Protein 3QOO (pdb70)

Structure (mmCIF, N/CA/C/O backbone):
data_3QOO
#
_entry.id   3QOO
#
_cell.length_a   38.078
_cell.length_b   38.078
_cell.length_c   142.148
_cell.angle_alpha   90.00
_cell.angle_beta   90.00
_cell.angle_gamma   120.00
#
_symmetry.space_group_name_H-M   'P 32 2 1'
#
loop_
_entity.id
_entity.type
_entity.pdbx_description
1 polymer 'Uncharacterized protein'
2 non-polymer 'SODIUM ION'
3 non-polymer 'CHLORIDE ION'
4 water water
#
loop_
_atom_site.group_PDB
_atom_site.id
_atom_site.type_symbol
_atom_site.label_atom_id
_atom_site.label_alt_id
_atom_site.label_comp_id
_atom_site.label_asym_id
_atom_site.label_entity_id
_atom_site.label_seq_id
_atom_site.pdbx_PDB_ins_code
_atom_site.Cartn_x
_atom_site.Cartn_y
_atom_site.Cartn_z
_atom_site.occupancy
_atom_site.B_iso_or_equiv
_atom_site.auth_seq_id
_atom_site.auth_comp_id
_atom_site.auth_asym_id
_atom_site.auth_atom_id
_atom_site.pdbx_PDB_model_num
ATOM 9 N N . ASP A 1 5 ? 12.395 12.606 -0.779 1.00 33.91 2 ASP A N 1
ATOM 10 C CA . ASP A 1 5 ? 11.223 11.752 -0.604 1.00 33.79 2 ASP A CA 1
ATOM 11 C C . ASP A 1 5 ? 11.694 10.476 0.065 1.00 32.53 2 ASP A C 1
ATOM 12 O O . ASP A 1 5 ? 12.171 9.542 -0.600 1.00 30.19 2 ASP A O 1
ATOM 17 N N . PHE A 1 6 ? 11.560 10.435 1.394 1.00 31.49 3 PHE A N 1
ATOM 18 C CA . PHE A 1 6 ? 12.126 9.320 2.164 1.00 30.73 3 PHE A CA 1
ATOM 19 C C . PHE A 1 6 ? 11.391 8.020 1.860 1.00 30.15 3 PHE A C 1
ATOM 20 O O . PHE A 1 6 ? 11.971 6.967 1.972 1.00 29.42 3 PHE A O 1
ATOM 28 N N . ASN A 1 7 ? 10.133 8.096 1.408 1.00 30.66 4 ASN A N 1
ATOM 29 C CA . ASN A 1 7 ? 9.414 6.884 1.009 1.00 30.98 4 ASN A CA 1
ATOM 30 C C . ASN A 1 7 ? 10.109 6.258 -0.201 1.00 29.87 4 ASN A C 1
ATOM 31 O O . ASN A 1 7 ? 10.161 5.045 -0.318 1.00 30.12 4 ASN A O 1
ATOM 36 N N . GLU A 1 8 ? 10.621 7.107 -1.107 1.00 29.92 5 GLU A N 1
ATOM 37 C CA . GLU A 1 8 ? 11.425 6.674 -2.278 1.00 29.20 5 GLU A CA 1
ATOM 38 C C . GLU A 1 8 ? 12.843 6.192 -1.958 1.00 28.03 5 GLU A C 1
ATOM 39 O O . GLU A 1 8 ? 13.304 5.188 -2.494 1.00 28.60 5 GLU A O 1
ATOM 45 N N . LEU A 1 9 ? 13.572 6.946 -1.136 1.00 26.36 6 LEU A N 1
ATOM 46 C CA . LEU A 1 9 ? 14.951 6.584 -0.808 1.00 25.33 6 LEU A CA 1
ATOM 47 C C . LEU A 1 9 ? 15.010 5.306 0.029 1.00 24.05 6 LEU A C 1
ATOM 48 O O . LEU A 1 9 ? 15.986 4.578 -0.107 1.00 26.26 6 LEU A O 1
ATOM 53 N N . PHE A 1 10 ? 13.957 5.018 0.819 1.00 22.66 7 PHE A N 1
ATOM 54 C CA . PHE A 1 10 ? 13.968 3.931 1.809 1.00 21.86 7 PHE A CA 1
ATOM 55 C C . PHE A 1 10 ? 12.750 3.078 1.688 1.00 20.71 7 PHE A C 1
ATOM 56 O O . PHE A 1 10 ? 11.898 3.108 2.595 1.00 21.68 7 PHE A O 1
ATOM 64 N N . PRO A 1 11 ? 12.675 2.257 0.637 1.00 18.45 8 PRO A N 1
ATOM 65 C CA . PRO A 1 11 ? 11.505 1.446 0.558 1.00 17.94 8 PRO A CA 1
ATOM 66 C C . PRO A 1 11 ? 11.386 0.507 1.746 1.00 15.71 8 PRO A C 1
ATOM 67 O O . PRO A 1 11 ? 12.375 -0.056 2.197 1.00 14.36 8 PRO A O 1
ATOM 71 N N . VAL A 1 12 ? 10.173 0.324 2.238 1.00 16.69 9 VAL A N 1
ATOM 72 C CA . VAL A 1 12 ? 9.912 -0.661 3.258 1.00 16.43 9 VAL A CA 1
ATOM 73 C C . VAL A 1 12 ? 10.436 -2.020 2.794 1.00 14.52 9 VAL A C 1
ATOM 74 O O . VAL A 1 12 ? 10.241 -2.399 1.637 1.00 16.25 9 VAL A O 1
ATOM 78 N N . GLY A 1 13 ? 11.154 -2.709 3.674 1.00 14.16 10 GLY A N 1
ATOM 79 C CA . GLY A 1 13 ? 11.735 -4.014 3.397 1.00 13.57 10 GLY A CA 1
ATOM 80 C C . GLY A 1 13 ? 13.190 -3.979 2.988 1.00 12.75 10 GLY A C 1
ATOM 81 O O . GLY A 1 13 ? 13.843 -5.010 2.962 1.00 14.79 10 GLY A O 1
ATOM 82 N N . THR A 1 14 ? 13.709 -2.805 2.669 1.00 12.13 11 THR A N 1
ATOM 83 C CA . THR A 1 14 ? 15.127 -2.635 2.367 1.00 11.23 11 THR A CA 1
ATOM 84 C C . THR A 1 14 ? 15.954 -3.114 3.553 1.00 10.97 11 THR A C 1
ATOM 85 O O . THR A 1 14 ? 15.677 -2.709 4.685 1.00 11.28 11 THR A O 1
ATOM 89 N N . TYR A 1 15 ? 16.951 -3.953 3.324 1.00 10.15 12 TYR A N 1
ATOM 90 C CA . TYR A 1 15 ? 17.743 -4.492 4.423 1.00 9.47 12 TYR A CA 1
ATOM 91 C C . TYR A 1 15 ? 19.195 -4.655 4.119 1.00 9.88 12 TYR A C 1
ATOM 92 O O . TYR A 1 15 ? 19.603 -4.708 2.956 1.00 10.70 12 TYR A O 1
ATOM 101 N N A ARG A 1 16 ? 19.996 -4.717 5.166 0.59 10.22 13 ARG A N 1
ATOM 102 N N B ARG A 1 16 ? 20.000 -4.711 5.167 0.41 10.15 13 ARG A N 1
ATOM 103 C CA A ARG A 1 16 ? 21.392 -5.100 5.104 0.59 11.35 13 ARG A CA 1
ATOM 104 C CA B ARG A 1 16 ? 21.391 -5.117 5.089 0.41 10.94 13 ARG A CA 1
ATOM 105 C C A ARG A 1 16 ? 21.683 -6.085 6.227 0.59 11.31 13 ARG A C 1
ATOM 106 C C B ARG A 1 16 ? 21.678 -6.091 6.219 0.41 11.24 13 ARG A C 1
ATOM 107 O O A ARG A 1 16 ? 20.975 -6.144 7.254 0.59 10.80 13 ARG A O 1
ATOM 108 O O B ARG A 1 16 ? 20.960 -6.150 7.235 0.41 11.10 13 ARG A O 1
ATOM 123 N N . ARG A 1 17 ? 22.751 -6.848 6.030 1.00 11.73 14 ARG A N 1
ATOM 124 C CA . ARG A 1 17 ? 23.200 -7.832 6.986 1.00 12.65 14 ARG A CA 1
ATOM 125 C C . ARG A 1 17 ? 24.645 -7.671 7.256 1.00 13.77 14 ARG A C 1
ATOM 126 O O . ARG A 1 17 ? 25.403 -7.265 6.374 1.00 15.76 14 ARG A O 1
ATOM 142 N N . VAL A 1 19 ? 27.796 -10.003 9.788 1.00 15.73 16 VAL A N 1
ATOM 143 C CA . VAL A 1 19 ? 28.162 -11.023 10.743 1.00 17.02 16 VAL A CA 1
ATOM 144 C C . VAL A 1 19 ? 29.173 -10.437 11.707 1.00 17.93 16 VAL A C 1
ATOM 145 O O . VAL A 1 19 ? 30.159 -9.814 11.313 1.00 21.01 16 VAL A O 1
ATOM 149 N N . LYS A 1 20 ? 28.876 -10.602 12.989 1.00 16.92 17 LYS A N 1
ATOM 150 C CA . LYS A 1 20 ? 29.661 -10.033 14.046 1.00 17.62 17 LYS A CA 1
ATOM 151 C C . LYS A 1 20 ? 30.165 -11.174 14.917 1.00 15.03 17 LYS A C 1
ATOM 152 O O . LYS A 1 20 ? 29.340 -11.922 15.443 1.00 14.84 17 LYS A O 1
ATOM 158 N N . LYS A 1 21 ? 31.479 -11.279 15.118 1.00 13.93 18 LYS A N 1
ATOM 159 C CA . LYS A 1 21 ? 32.041 -12.265 16.041 1.00 14.94 18 LYS A CA 1
ATOM 160 C C . LYS A 1 21 ? 32.023 -11.692 17.462 1.00 13.34 18 LYS A C 1
ATOM 161 O O . LYS A 1 21 ? 32.433 -10.548 17.707 1.00 16.45 18 LYS A O 1
ATOM 167 N N . VA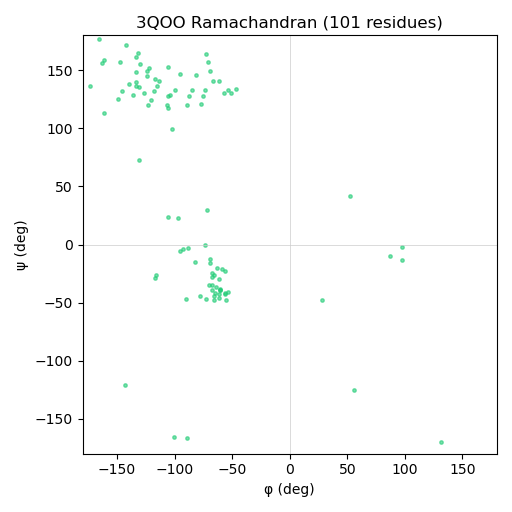L A 1 22 ? 31.556 -12.477 18.410 1.00 11.67 19 VAL A N 1
ATOM 168 C CA . VAL A 1 22 ? 31.477 -11.988 19.792 1.00 10.63 19 VAL A CA 1
ATOM 169 C C . VAL A 1 22 ? 32.870 -12.019 20.399 1.00 10.43 19 VAL A C 1
ATOM 170 O O . VAL A 1 22 ? 33.482 -13.082 20.545 1.00 11.41 19 VAL A O 1
ATOM 174 N N . SER A 1 23 ? 33.341 -10.853 20.834 1.00 10.47 20 SER A N 1
ATOM 175 C CA . SER A 1 23 ? 34.657 -10.683 21.424 1.00 10.62 20 SER A CA 1
ATOM 176 C C . SER A 1 23 ? 34.546 -10.048 22.812 1.00 10.25 20 SER A C 1
ATOM 177 O O . SER A 1 23 ? 33.479 -9.607 23.216 1.00 10.97 20 SER A O 1
ATOM 180 N N A VAL A 1 24 ? 35.666 -9.972 23.512 0.58 10.88 21 VAL A N 1
ATOM 181 N N B VAL A 1 24 ? 35.655 -9.965 23.539 0.42 10.97 21 VAL A N 1
ATOM 182 C CA A VAL A 1 24 ? 35.648 -9.461 24.882 0.58 11.36 21 VAL A CA 1
ATOM 183 C CA B VAL A 1 24 ? 35.583 -9.421 24.904 0.42 11.42 21 VAL A CA 1
ATOM 184 C C A VAL A 1 24 ? 35.090 -8.017 24.936 0.58 11.26 21 VAL A C 1
ATOM 185 C C B VAL A 1 24 ? 35.048 -7.996 24.932 0.42 11.42 21 VAL A C 1
ATOM 186 O O A VAL A 1 24 ? 34.368 -7.659 25.864 0.58 13.01 21 VAL A O 1
ATOM 187 O O B VAL A 1 24 ? 34.338 -7.615 25.859 0.42 12.60 21 VAL A O 1
ATOM 194 N N . SER A 1 25 ? 35.340 -7.197 23.906 1.00 11.81 22 SER A N 1
ATOM 195 C CA . SER A 1 25 ? 34.827 -5.824 23.916 1.00 12.69 22 SER A CA 1
ATOM 196 C C . SER A 1 25 ? 33.324 -5.748 23.766 1.00 11.92 22 SER A C 1
ATOM 197 O O . SER A 1 25 ? 32.707 -4.727 24.043 1.00 13.50 22 SER A O 1
ATOM 200 N N . ASP A 1 26 ? 32.704 -6.839 23.335 1.00 11.56 23 ASP A N 1
ATOM 201 C CA . ASP A 1 26 ? 31.266 -6.950 23.173 1.00 11.57 23 ASP A CA 1
ATOM 202 C C . ASP A 1 26 ? 30.586 -7.512 24.404 1.00 11.21 23 ASP A C 1
ATOM 203 O O . ASP A 1 26 ? 29.367 -7.583 24.426 1.00 12.96 23 ASP A O 1
ATOM 208 N N . THR A 1 27 ? 31.332 -7.915 25.431 1.00 12.99 24 THR A N 1
ATOM 209 C CA . THR A 1 27 ? 30.757 -8.554 26.624 1.00 15.03 24 THR A CA 1
ATOM 210 C C . THR A 1 27 ? 31.012 -7.699 27.839 1.00 16.80 24 THR A C 1
ATOM 211 O O . THR A 1 27 ? 30.246 -7.764 28.832 1.00 17.12 24 THR A O 1
ATOM 215 N N . VAL A 1 28 ? 32.112 -6.938 27.814 1.00 17.09 25 VAL A N 1
ATOM 216 C CA . VAL A 1 28 ? 32.539 -6.172 28.984 1.00 19.18 25 VAL A CA 1
ATOM 217 C C . VAL A 1 28 ? 31.508 -5.098 29.266 1.00 18.68 25 VAL A C 1
ATOM 218 O O . VAL A 1 28 ? 31.335 -4.652 30.418 1.00 19.29 25 VAL A O 1
ATOM 222 N N . THR A 1 29 ? 30.803 -4.708 28.204 1.00 18.10 26 THR A N 1
ATOM 223 C CA . THR A 1 29 ? 29.730 -3.725 28.260 1.00 18.07 26 THR A CA 1
ATOM 224 C C . THR A 1 29 ? 28.423 -4.234 28.910 1.00 18.00 26 THR A C 1
ATOM 225 O O . THR A 1 29 ? 27.432 -3.472 29.047 1.00 17.30 26 THR A O 1
ATOM 229 N N . ASN A 1 30 ? 28.418 -5.504 29.326 1.00 17.79 27 ASN A N 1
ATOM 230 C CA . ASN A 1 30 ? 27.463 -6.005 30.348 1.00 18.10 27 ASN A CA 1
ATOM 231 C C . ASN A 1 30 ? 27.629 -5.341 31.733 1.00 19.06 27 ASN A C 1
ATOM 232 O O . ASN A 1 30 ? 26.726 -5.433 32.588 1.00 18.99 27 ASN A O 1
ATOM 237 N N . ARG A 1 31 ? 28.807 -4.758 31.966 1.00 19.25 28 ARG A N 1
ATOM 238 C CA . ARG A 1 31 ? 29.116 -4.073 33.242 1.00 19.90 28 ARG A CA 1
ATOM 239 C C . ARG A 1 31 ? 28.840 -4.986 34.446 1.00 20.58 28 ARG A C 1
ATOM 240 O O . ARG A 1 31 ? 28.308 -4.573 35.491 1.00 20.88 28 ARG A O 1
ATOM 248 N N . SER A 1 32 ? 29.239 -6.241 34.287 1.00 20.46 29 SER A N 1
ATOM 249 C CA . SER A 1 32 ? 29.004 -7.300 35.274 1.00 22.12 29 SER A CA 1
ATOM 250 C C . SER A 1 32 ? 29.974 -8.448 34.996 1.00 22.75 29 SER A C 1
ATOM 251 O O . SE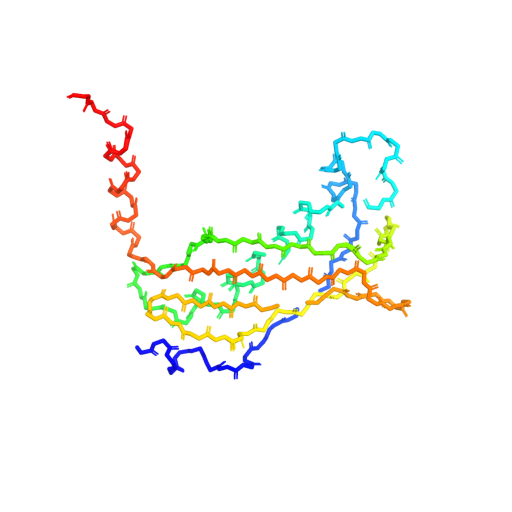R A 1 32 ? 29.905 -9.103 33.942 1.00 22.86 29 SER A O 1
ATOM 254 N N . LYS A 1 33 ? 30.910 -8.677 35.910 1.00 24.42 30 LYS A N 1
ATOM 255 C CA . LYS A 1 33 ? 31.889 -9.739 35.691 1.00 25.15 30 LYS A CA 1
ATOM 256 C C . LYS A 1 33 ? 31.222 -11.084 35.396 1.00 23.95 30 LYS A C 1
ATOM 257 O O . LYS A 1 33 ? 31.680 -11.858 34.524 1.00 25.11 30 LYS A O 1
ATOM 263 N N . ALA A 1 34 ? 30.144 -11.364 36.120 1.00 22.53 31 ALA A N 1
ATOM 264 C CA . ALA A 1 34 ? 29.414 -12.634 35.983 1.00 20.26 31 ALA A CA 1
ATOM 265 C C . ALA A 1 34 ? 28.879 -12.872 34.559 1.00 19.84 31 ALA A C 1
ATOM 266 O O . ALA A 1 34 ? 28.573 -14.011 34.196 1.00 21.42 31 ALA A O 1
ATOM 268 N N . LEU A 1 35 ? 28.737 -11.815 33.758 1.00 18.20 32 LEU A N 1
ATOM 269 C CA . LEU A 1 35 ? 28.155 -11.927 32.418 1.00 17.55 32 LEU A CA 1
ATOM 270 C C . LEU A 1 35 ? 29.188 -11.817 31.314 1.00 17.08 32 LEU A C 1
ATOM 271 O O . LEU A 1 35 ? 28.832 -11.525 30.191 1.00 17.43 32 LEU A O 1
ATOM 276 N N . GLU A 1 36 ? 30.442 -12.1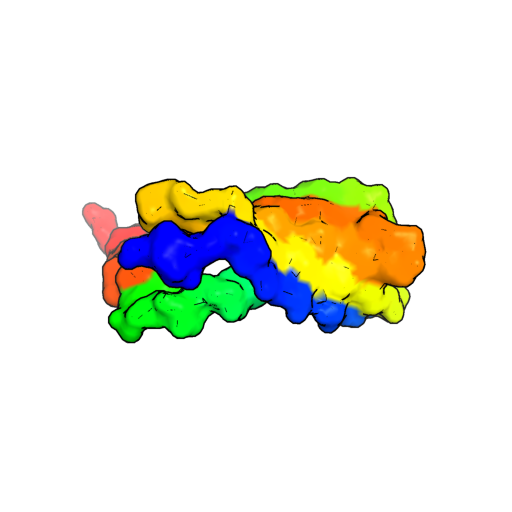26 31.617 1.00 16.92 33 GLU A N 1
ATOM 277 C CA . GLU A 1 36 ? 31.524 -11.976 30.678 1.00 16.65 33 GLU A CA 1
ATOM 278 C C . GLU A 1 36 ? 31.471 -12.966 29.518 1.00 14.13 33 GLU A C 1
ATOM 279 O O . GLU A 1 36 ? 32.222 -12.797 28.563 1.00 15.31 33 GLU A O 1
ATOM 285 N N . GLU A 1 37 ? 30.641 -13.996 29.593 1.00 13.38 34 GLU A N 1
ATOM 286 C CA . GLU A 1 37 ? 30.627 -15.051 28.579 1.00 13.40 34 GLU A CA 1
ATOM 287 C C . GLU A 1 37 ? 29.815 -14.700 27.343 1.00 12.89 34 GLU A C 1
ATOM 288 O O . GLU A 1 37 ? 29.939 -15.393 26.359 1.00 14.95 34 GLU A O 1
ATOM 294 N N . PHE A 1 38 ? 28.979 -13.684 27.371 1.00 11.23 35 PHE A N 1
ATOM 295 C CA . PHE A 1 38 ? 28.098 -13.452 26.229 1.00 11.48 35 PHE A CA 1
ATOM 296 C C . PHE A 1 38 ? 27.878 -11.990 25.915 1.00 10.70 35 PHE A C 1
ATOM 297 O O . PHE A 1 38 ? 28.142 -11.097 26.717 1.00 11.20 35 PHE A O 1
ATOM 313 N N . SER A 1 40 ? 26.653 -8.318 25.203 1.00 9.18 37 SER A N 1
ATOM 314 C CA . SER A 1 40 ? 25.831 -7.376 25.973 1.00 9.12 37 SER A CA 1
ATOM 315 C C . SER A 1 40 ? 24.756 -6.719 25.121 1.00 8.76 37 SER A C 1
ATOM 316 O O . SER A 1 40 ? 24.819 -6.651 23.882 1.00 9.33 37 SER A O 1
ATOM 319 N N . THR A 1 41 ? 23.762 -6.170 25.791 1.00 7.97 38 THR A N 1
ATOM 320 C CA . THR A 1 41 ? 22.732 -5.416 25.106 1.00 8.27 38 THR A CA 1
ATOM 321 C C . THR A 1 41 ? 23.312 -4.220 24.368 1.00 8.94 38 THR A C 1
ATOM 322 O O . THR A 1 41 ? 22.899 -3.931 23.249 1.00 9.32 38 THR A O 1
ATOM 326 N N . ALA A 1 42 ? 24.283 -3.544 24.967 1.00 8.77 39 ALA A N 1
ATOM 327 C CA . ALA A 1 42 ? 24.920 -2.403 24.326 1.00 8.83 39 ALA A CA 1
ATOM 328 C C . ALA A 1 42 ? 25.578 -2.818 23.017 1.00 8.89 39 ALA A C 1
ATOM 329 O O . ALA A 1 42 ? 25.530 -2.074 22.016 1.00 9.94 39 ALA A O 1
ATOM 331 N N . ALA A 1 43 ? 26.187 -4.000 22.985 1.00 8.77 40 ALA A N 1
ATOM 332 C CA . ALA A 1 43 ? 26.810 -4.502 21.766 1.00 9.54 40 ALA A CA 1
ATOM 333 C C . ALA A 1 43 ? 25.774 -4.778 20.695 1.00 9.43 40 ALA A C 1
ATOM 334 O O . ALA A 1 43 ? 26.007 -4.483 19.518 1.00 10.16 40 ALA A O 1
ATOM 336 N N . PHE A 1 44 ? 24.668 -5.405 21.045 1.00 8.67 41 PHE A N 1
ATOM 337 C CA . PHE A 1 44 ? 23.582 -5.591 20.078 1.00 8.14 41 PHE A CA 1
ATOM 338 C C . PHE A 1 44 ? 23.131 -4.264 19.519 1.00 8.31 41 PHE A C 1
ATOM 339 O O . PHE A 1 44 ? 22.917 -4.125 18.306 1.00 9.83 41 PHE A O 1
ATOM 347 N N . LEU A 1 45 ? 23.005 -3.262 20.387 1.00 8.58 42 LEU A N 1
ATOM 348 C CA . LEU A 1 45 ? 22.570 -1.940 19.966 1.00 9.90 42 LEU A CA 1
ATOM 349 C C . LEU A 1 45 ? 23.595 -1.282 19.030 1.00 9.69 42 LEU A C 1
ATOM 350 O O . LEU A 1 45 ? 23.231 -0.748 17.977 1.00 9.86 42 LEU A O 1
ATOM 355 N N . GLU A 1 46 ? 24.866 -1.315 19.396 1.00 9.78 43 GLU A N 1
ATOM 356 C CA . GLU A 1 46 ? 25.902 -0.714 18.578 1.00 10.71 43 GLU A CA 1
ATOM 357 C C . GLU A 1 46 ? 25.875 -1.301 17.154 1.00 10.44 43 GLU A C 1
ATOM 358 O O . GLU A 1 46 ? 26.048 -0.594 16.158 1.00 10.69 43 GLU A O 1
ATOM 364 N N . THR A 1 47 ? 25.681 -2.616 17.057 1.00 10.27 44 THR A N 1
ATOM 365 C CA . THR A 1 47 ? 25.718 -3.286 15.772 1.00 11.55 44 THR A CA 1
ATOM 366 C C . THR A 1 47 ? 24.478 -2.937 14.934 1.00 10.58 44 THR A C 1
ATOM 367 O O . THR A 1 47 ? 24.555 -2.708 13.728 1.00 11.17 44 THR A O 1
ATOM 379 N N . THR A 1 49 ? 22.916 -0.110 15.191 1.00 9.49 46 THR A N 1
ATOM 380 C CA . THR A 1 49 ? 23.192 1.264 14.782 1.00 9.51 46 THR A CA 1
ATOM 381 C C . THR A 1 49 ? 24.095 1.267 13.533 1.00 9.48 46 THR A C 1
ATOM 382 O O . THR A 1 49 ? 23.845 1.987 12.565 1.00 10.15 46 THR A O 1
ATOM 386 N N . GLN A 1 50 ? 25.158 0.480 13.575 1.00 9.50 47 GLN A N 1
ATOM 387 C CA . GLN A 1 50 ? 26.075 0.413 12.448 1.00 10.89 47 GLN A CA 1
ATOM 388 C C . GLN A 1 50 ? 25.362 0.043 11.157 1.00 10.16 47 GLN A C 1
ATOM 389 O O . GLN A 1 50 ? 25.568 0.695 10.120 1.00 10.96 47 GLN A O 1
ATOM 395 N N . LEU A 1 51 ? 24.537 -0.984 11.211 1.00 10.23 48 LEU A N 1
ATOM 396 C CA . LEU A 1 51 ? 23.800 -1.394 10.014 1.00 10.14 48 LEU A CA 1
ATOM 397 C C . LEU A 1 51 ? 22.770 -0.381 9.582 1.00 9.95 48 LEU A C 1
ATOM 398 O O . LEU A 1 51 ? 22.610 -0.156 8.386 1.00 10.76 48 LEU A O 1
ATOM 403 N N . ALA A 1 52 ? 22.067 0.241 10.525 1.00 10.19 49 ALA A N 1
ATOM 404 C CA . ALA A 1 52 ? 21.069 1.231 10.164 1.00 9.96 49 ALA A CA 1
ATOM 405 C C . ALA A 1 52 ? 21.746 2.385 9.433 1.00 9.61 49 ALA A C 1
ATOM 406 O O . ALA A 1 52 ? 21.217 2.887 8.439 1.00 11.14 49 ALA A O 1
ATOM 408 N N . VAL A 1 53 ? 22.900 2.814 9.925 1.00 9.88 50 VAL A N 1
ATOM 409 C CA . VAL A 1 53 ? 23.624 3.894 9.265 1.00 10.38 50 VAL A CA 1
ATOM 410 C C . VAL A 1 53 ? 24.073 3.432 7.877 1.00 10.08 50 VAL A C 1
ATOM 411 O O . VAL A 1 53 ? 24.000 4.208 6.899 1.00 10.93 50 VAL A O 1
ATOM 415 N N . GLU A 1 54 ? 24.552 2.200 7.744 1.00 10.70 51 GLU A N 1
ATOM 416 C CA . GLU A 1 54 ? 24.928 1.651 6.430 1.00 12.03 51 GLU A CA 1
ATOM 417 C C . GLU A 1 54 ? 23.766 1.576 5.442 1.00 10.96 51 GLU A C 1
ATOM 418 O O . GLU A 1 54 ? 23.985 1.660 4.238 1.00 12.70 51 GLU A O 1
ATOM 424 N N . ILE A 1 55 ? 22.545 1.412 5.915 1.00 10.95 52 ILE A N 1
ATOM 425 C CA . ILE A 1 55 ? 21.398 1.374 5.029 1.00 12.09 52 ILE A CA 1
ATOM 426 C C . ILE A 1 55 ? 21.014 2.773 4.597 1.00 12.17 52 ILE A C 1
ATOM 427 O O . ILE A 1 55 ? 20.717 3.004 3.428 1.00 13.49 52 ILE A O 1
ATOM 432 N N . LEU A 1 56 ? 20.983 3.726 5.530 1.00 12.13 53 LEU A N 1
ATOM 433 C CA . LEU A 1 56 ? 20.374 5.022 5.251 1.00 12.37 53 LEU A CA 1
ATOM 434 C C . LEU A 1 56 ? 21.316 6.075 4.694 1.00 11.71 53 LEU A C 1
ATOM 435 O O . LEU A 1 56 ? 20.967 6.760 3.758 1.00 12.77 53 LEU A O 1
ATOM 440 N N . ASP A 1 57 ? 22.494 6.247 5.281 1.00 10.99 54 ASP A N 1
ATOM 441 C CA . ASP A 1 57 ? 23.171 7.540 5.112 1.00 11.75 54 ASP A CA 1
ATOM 442 C C . ASP A 1 57 ? 23.678 7.750 3.699 1.00 12.00 54 ASP A C 1
ATOM 443 O O . ASP A 1 57 ? 23.615 8.866 3.174 1.00 12.48 54 ASP A O 1
ATOM 448 N N . HIS A 1 58 ? 24.127 6.679 3.045 1.00 12.64 55 HIS A N 1
ATOM 449 C CA . HIS A 1 58 ? 24.646 6.816 1.680 1.00 13.81 55 HIS A CA 1
ATOM 450 C C . HIS A 1 58 ? 23.525 7.142 0.695 1.00 14.27 55 HIS A C 1
ATOM 451 O O . HIS A 1 58 ? 23.805 7.551 -0.428 1.00 17.31 55 HIS A O 1
ATOM 458 N N . LYS A 1 59 ? 22.274 6.940 1.089 1.00 13.56 56 LYS A N 1
ATOM 459 C CA . LYS A 1 59 ? 21.119 7.291 0.273 1.00 13.87 56 LYS A CA 1
ATOM 460 C C . LYS A 1 59 ? 20.646 8.719 0.478 1.00 13.10 56 LYS A C 1
ATOM 461 O O . LYS A 1 59 ? 19.738 9.156 -0.244 1.00 13.54 56 LYS A O 1
ATOM 467 N N . LEU A 1 60 ? 21.284 9.455 1.398 1.00 11.36 57 LEU A N 1
ATOM 468 C CA . LEU A 1 60 ? 20.947 10.838 1.658 1.00 11.77 57 LEU A CA 1
ATOM 469 C C . LEU A 1 60 ? 21.847 11.762 0.876 1.00 11.38 57 LEU A C 1
ATOM 470 O O . LEU A 1 60 ? 23.011 11.476 0.717 1.00 12.06 57 LEU A O 1
ATOM 475 N N . PRO A 1 61 ? 21.307 12.911 0.448 1.00 12.16 58 PRO A N 1
ATOM 476 C CA . PRO A 1 61 ? 22.123 13.830 -0.317 1.00 12.14 58 PRO A CA 1
ATOM 477 C C . PRO A 1 61 ? 23.155 14.535 0.520 1.00 11.20 58 PRO A C 1
ATOM 478 O O . PRO A 1 61 ? 23.045 14.570 1.761 1.00 11.47 58 PRO A O 1
ATOM 482 N N . GLU A 1 62 ? 24.129 15.128 -0.145 1.00 11.78 59 GLU A N 1
ATOM 483 C CA . GLU A 1 62 ? 25.215 15.846 0.498 1.00 12.85 59 GLU A CA 1
ATOM 484 C C . GLU A 1 62 ? 24.677 16.844 1.501 1.00 1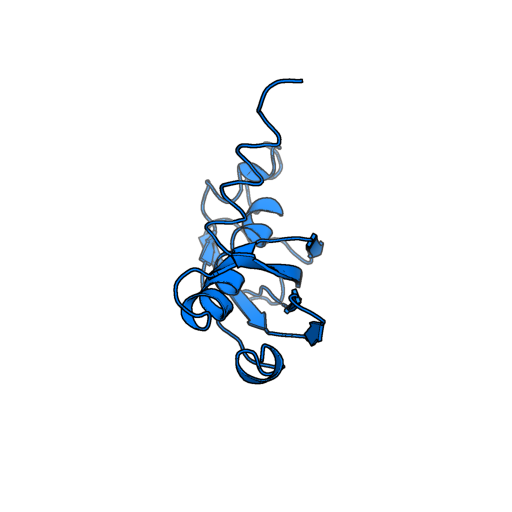3.18 59 GLU A C 1
ATOM 485 O O . GLU A 1 62 ? 23.773 17.640 1.198 1.00 15.26 59 GLU A O 1
ATOM 491 N N . GLY A 1 63 ? 25.234 16.802 2.713 1.00 12.90 60 GLY A N 1
ATOM 492 C CA . GLY A 1 63 ? 24.834 17.699 3.788 1.00 13.40 60 GLY A CA 1
ATOM 493 C C . GLY A 1 63 ? 23.849 17.128 4.765 1.00 13.07 60 GLY A C 1
ATOM 494 O O . GLY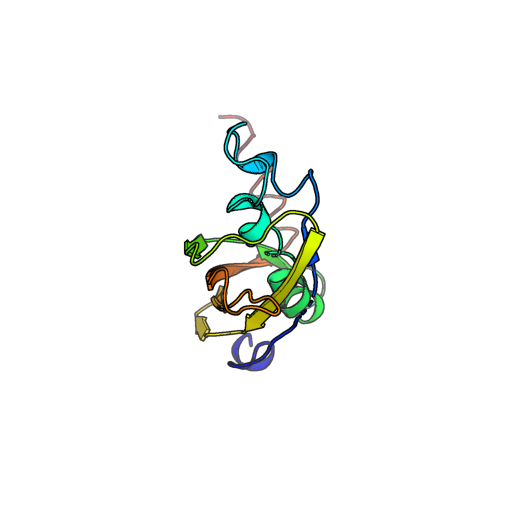 A 1 63 ? 23.476 17.835 5.707 1.00 14.59 60 GLY A O 1
ATOM 495 N N . PHE A 1 64 ? 23.403 15.896 4.540 1.00 12.62 61 PHE A N 1
ATOM 496 C CA . PHE A 1 64 ? 22.427 15.264 5.408 1.00 12.28 61 PHE A CA 1
ATOM 497 C C . PHE A 1 64 ? 22.976 13.933 5.924 1.00 12.11 61 PHE A C 1
ATOM 498 O O . PHE A 1 64 ? 23.676 13.218 5.216 1.00 13.84 61 PHE A O 1
ATOM 506 N N . VAL A 1 65 ? 22.625 13.606 7.167 1.00 12.50 62 VAL A N 1
ATOM 507 C CA . VAL A 1 65 ? 22.969 12.344 7.822 1.00 12.91 62 VAL A CA 1
ATOM 508 C C . VAL A 1 65 ? 21.779 11.905 8.662 1.00 11.63 62 VAL A C 1
ATOM 509 O O . VAL A 1 65 ? 20.830 12.662 8.868 1.00 12.37 62 VAL A O 1
ATOM 513 N N . SER A 1 66 ? 21.834 10.689 9.213 1.00 11.59 63 SER A N 1
ATOM 514 C CA . SER A 1 66 ? 20.796 10.228 10.138 1.00 12.05 63 SER A CA 1
ATOM 515 C C . SER A 1 66 ? 21.316 10.224 11.576 1.00 12.02 63 SER A C 1
ATOM 516 O O . SER A 1 66 ? 22.512 10.074 11.808 1.00 13.13 63 SER A O 1
ATOM 519 N N . VAL A 1 67 ? 20.394 10.384 12.521 1.00 11.71 64 VAL A N 1
ATOM 520 C CA . VAL A 1 67 ? 20.733 10.367 13.942 1.00 11.53 64 VAL A CA 1
ATOM 521 C C . VAL A 1 67 ? 19.735 9.474 14.646 1.00 11.23 64 VAL A C 1
ATOM 522 O O . VAL A 1 67 ? 18.575 9.522 14.375 1.00 11.32 64 VAL A O 1
ATOM 526 N N . GLY A 1 68 ? 20.199 8.678 15.594 1.00 11.24 65 GLY A N 1
ATOM 527 C CA . GLY A 1 68 ? 19.344 7.814 16.351 1.00 11.43 65 GLY A CA 1
ATOM 528 C C . GLY A 1 68 ? 18.487 8.584 17.340 1.00 11.00 65 GLY A C 1
ATOM 529 O O . GLY A 1 68 ? 19.026 9.406 18.118 1.00 12.57 65 GLY A O 1
ATOM 530 N N A VAL A 1 69 ? 17.184 8.299 17.311 0.47 10.20 66 VAL A N 1
ATOM 531 N N B VAL A 1 69 ? 17.169 8.352 17.370 0.53 10.07 66 VAL A N 1
ATOM 532 C CA A VAL A 1 69 ? 16.178 8.908 18.165 0.47 9.96 66 VAL A CA 1
ATOM 533 C CA B VAL A 1 69 ? 16.311 8.953 18.412 0.53 10.09 66 VAL A CA 1
ATOM 534 C C A VAL A 1 69 ? 15.828 7.962 19.332 0.47 8.99 66 VAL A C 1
ATOM 535 C C B VAL A 1 69 ? 15.612 7.986 19.365 0.53 8.78 66 VAL A C 1
ATOM 536 O O A VAL A 1 69 ? 15.874 8.348 20.496 0.47 9.78 66 VAL A O 1
ATOM 537 O O B VAL A 1 69 ? 15.088 8.415 20.410 0.53 9.07 66 VAL A O 1
ATOM 544 N N . ARG A 1 70 ? 15.535 6.707 19.000 1.00 8.69 67 ARG A N 1
ATOM 545 C CA . ARG A 1 70 ? 15.032 5.712 19.927 1.00 8.77 67 ARG A CA 1
ATOM 546 C C . ARG A 1 70 ? 15.511 4.352 19.529 1.00 7.25 67 ARG A C 1
ATOM 547 O O . ARG A 1 70 ? 15.506 4.021 18.318 1.00 8.53 67 ARG A O 1
ATOM 555 N N . SER A 1 71 ? 15.937 3.538 20.495 1.00 7.61 68 SER A N 1
ATOM 556 C CA . SER A 1 71 ? 16.317 2.147 20.261 1.00 7.08 68 SER A CA 1
ATOM 557 C C . SER A 1 71 ? 15.699 1.252 21.297 1.00 7.21 68 SER A C 1
ATOM 558 O O . SER A 1 71 ? 15.542 1.654 22.465 1.00 8.40 68 SER A O 1
ATOM 561 N N . GLU A 1 72 ? 15.385 0.032 20.932 1.00 7.07 69 GLU A N 1
ATOM 562 C CA . GLU A 1 72 ? 14.903 -1.010 21.834 1.00 7.55 69 GLU A CA 1
ATOM 563 C C . GLU A 1 72 ? 15.532 -2.319 21.455 1.00 7.64 69 GLU A C 1
ATOM 564 O O . GLU A 1 72 ? 15.652 -2.621 20.242 1.00 7.99 69 GLU A O 1
ATOM 570 N N . VAL A 1 73 ? 15.957 -3.104 22.435 1.00 7.29 70 VAL A N 1
ATOM 571 C CA . VAL A 1 73 ? 16.514 -4.431 22.221 1.00 6.93 70 VAL A CA 1
ATOM 572 C C . VAL A 1 73 ? 15.836 -5.405 23.154 1.00 6.92 70 VAL A C 1
ATOM 573 O O . VAL A 1 73 ? 15.653 -5.102 24.345 1.00 7.94 70 VAL A O 1
ATOM 577 N N . HIS A 1 74 ? 15.465 -6.564 22.627 1.00 7.46 71 HIS A N 1
ATOM 578 C CA . HIS A 1 74 ? 15.007 -7.701 23.422 1.00 7.76 71 HIS A CA 1
ATOM 579 C C . HIS A 1 74 ? 16.025 -8.819 23.319 1.00 7.95 71 HIS A C 1
ATOM 580 O O . HIS A 1 74 ? 16.354 -9.280 22.233 1.00 9.53 71 HIS A O 1
ATOM 587 N N A ASN A 1 75 ? 16.524 -9.275 24.468 0.47 8.70 72 ASN A N 1
ATOM 588 N N B ASN A 1 75 ? 16.555 -9.245 24.443 0.53 8.44 72 ASN A N 1
ATOM 589 C CA A ASN A 1 75 ? 17.531 -10.341 24.560 0.47 9.28 72 ASN A CA 1
ATOM 590 C CA B ASN A 1 75 ? 17.440 -10.375 24.454 0.53 8.86 72 ASN A CA 1
ATOM 591 C C A ASN A 1 75 ? 16.860 -11.719 24.694 0.47 9.46 72 ASN A C 1
ATOM 592 C C B ASN A 1 75 ? 16.615 -11.625 24.501 0.53 9.39 72 ASN A C 1
ATOM 593 O O A ASN A 1 75 ? 16.251 -12.009 25.740 0.47 9.51 72 ASN A O 1
ATOM 594 O O B ASN A 1 75 ? 15.626 -11.719 25.240 0.53 11.01 72 ASN A O 1
ATOM 603 N N . LEU A 1 76 ? 17.011 -12.580 23.690 1.00 8.82 73 LEU A N 1
ATOM 604 C CA . LEU A 1 76 ? 16.325 -13.890 23.608 1.00 9.44 73 LEU A CA 1
ATOM 605 C C . LEU A 1 76 ? 17.171 -15.021 24.139 1.00 9.59 73 LEU A C 1
ATOM 606 O O . LEU A 1 76 ? 16.672 -15.878 24.866 1.00 10.82 73 LEU A O 1
ATOM 611 N N . ALA A 1 77 ? 18.453 -15.037 23.849 1.00 9.18 74 ALA A N 1
ATOM 612 C CA . ALA A 1 77 ? 19.290 -16.148 24.210 1.00 9.28 74 ALA A CA 1
ATOM 613 C C . ALA A 1 77 ? 20.752 -15.700 24.132 1.00 9.63 74 ALA A C 1
ATOM 614 O O . AL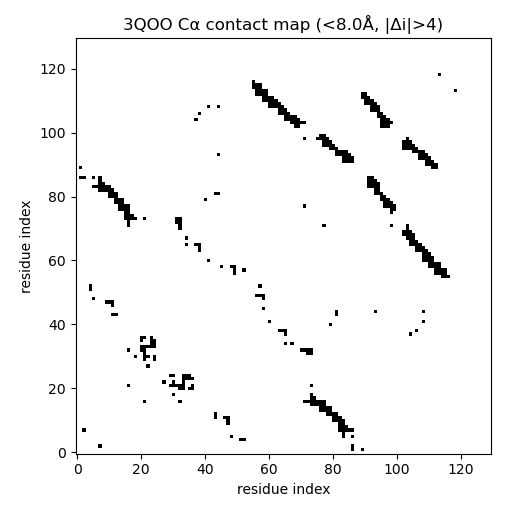A A 1 77 ? 21.087 -14.748 23.434 1.00 10.30 74 ALA A O 1
ATOM 616 N N . PRO A 1 78 ? 21.640 -16.392 24.879 1.00 10.14 75 PRO A N 1
ATOM 617 C CA . PRO A 1 78 ? 23.003 -15.918 24.962 1.00 10.91 75 PRO A CA 1
ATOM 618 C C . PRO A 1 78 ? 23.808 -16.162 23.684 1.00 9.82 75 PRO A C 1
ATOM 619 O O . PRO A 1 78 ? 23.828 -17.269 23.162 1.00 12.07 75 PRO A O 1
ATOM 623 N N . ALA A 1 79 ? 24.516 -15.139 23.231 1.00 9.86 76 ALA A N 1
ATOM 624 C CA . ALA A 1 79 ? 25.484 -15.235 22.135 1.00 10.08 76 ALA A CA 1
ATOM 625 C C . ALA A 1 79 ? 26.863 -15.258 22.783 1.00 9.67 76 ALA A C 1
ATOM 626 O O . ALA A 1 79 ? 27.383 -14.229 23.199 1.00 10.43 76 ALA A O 1
ATOM 628 N N . VAL A 1 80 ? 27.431 -16.445 22.910 1.00 10.26 77 VAL A N 1
ATOM 629 C CA . VAL A 1 80 ? 28.665 -16.627 23.666 1.00 11.55 77 VAL A CA 1
ATOM 630 C C . VAL A 1 80 ? 29.879 -16.025 22.930 1.00 10.51 77 VAL A C 1
ATOM 631 O O . VAL A 1 80 ? 29.906 -15.902 21.701 1.00 10.63 77 VAL A O 1
ATOM 635 N N . LEU A 1 81 ? 30.915 -15.708 23.704 1.00 11.58 78 LEU A N 1
ATOM 636 C CA . LEU A 1 81 ? 32.198 -15.374 23.125 1.00 11.78 78 LEU A CA 1
ATOM 637 C C . LEU A 1 81 ? 32.564 -16.402 22.044 1.00 12.33 78 LEU A C 1
ATOM 638 O O . LEU A 1 81 ? 32.450 -17.604 22.256 1.00 13.00 78 LEU A O 1
ATOM 643 N N . GLY A 1 82 ? 33.025 -15.911 20.900 1.00 12.48 79 GLY A N 1
ATOM 644 C CA . GLY A 1 82 ? 33.453 -16.752 19.772 1.00 13.30 79 GLY A CA 1
ATOM 645 C C . GLY A 1 82 ? 32.310 -17.116 18.836 1.00 12.74 79 GLY A C 1
ATOM 646 O O . GLY A 1 82 ? 32.547 -17.673 17.756 1.00 15.34 79 GLY A O 1
ATOM 647 N N . ASP A 1 83 ? 31.076 -16.821 19.230 1.00 12.84 80 ASP A N 1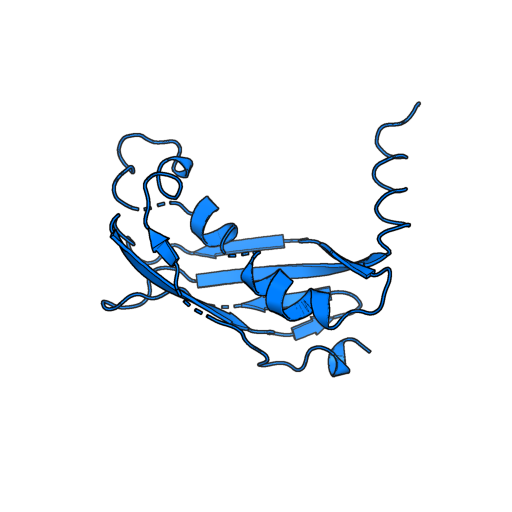
ATOM 648 C CA . ASP A 1 83 ? 29.920 -17.003 18.351 1.00 12.64 80 ASP A CA 1
ATOM 649 C C . ASP A 1 83 ? 29.966 -16.012 17.223 1.00 12.60 80 ASP A C 1
ATOM 650 O O . ASP A 1 83 ? 30.510 -14.946 17.376 1.00 13.27 80 ASP A O 1
ATOM 655 N N . ASP A 1 84 ? 29.425 -16.402 16.074 1.00 12.93 81 ASP A N 1
ATOM 656 C CA . ASP A 1 84 ? 29.195 -15.492 14.956 1.00 12.50 81 ASP A CA 1
ATOM 657 C C . ASP A 1 84 ? 27.729 -15.213 14.882 1.00 11.96 81 ASP A C 1
ATOM 658 O O . ASP A 1 84 ? 26.911 -16.115 14.669 1.00 13.70 81 ASP A O 1
ATOM 663 N N . VAL A 1 85 ? 27.385 -13.960 15.073 1.00 11.14 82 VAL A N 1
ATOM 664 C CA . VAL A 1 85 ? 26.009 -13.486 15.087 1.00 11.71 82 VAL A CA 1
ATOM 665 C C . VAL A 1 85 ? 25.688 -12.706 13.820 1.00 11.75 82 VAL A C 1
ATOM 666 O O . VAL A 1 85 ? 26.351 -11.714 13.522 1.00 12.59 82 VAL A O 1
ATOM 670 N N . THR A 1 86 ? 24.697 -13.198 13.080 1.00 11.60 83 THR A N 1
ATOM 671 C CA . THR A 1 86 ? 24.236 -12.511 11.875 1.00 11.91 83 THR A CA 1
ATOM 672 C C . THR A 1 86 ? 23.134 -11.521 12.261 1.00 10.65 83 THR A C 1
ATOM 673 O O . THR A 1 86 ? 22.097 -11.914 12.791 1.00 11.28 83 THR A O 1
ATOM 677 N N . PHE A 1 87 ? 23.372 -10.248 11.980 1.00 10.10 84 PHE A N 1
ATOM 678 C CA . PHE A 1 87 ? 22.408 -9.183 12.179 1.00 9.53 84 PHE A CA 1
ATOM 679 C C . PHE A 1 87 ? 21.748 -8.835 10.873 1.00 9.27 84 PHE A C 1
ATOM 680 O O . PHE A 1 87 ? 22.435 -8.645 9.855 1.00 10.27 84 PHE A O 1
ATOM 688 N N . THR A 1 88 ? 20.417 -8.728 10.914 1.00 9.16 85 THR A N 1
ATOM 689 C CA . THR A 1 88 ? 19.630 -8.277 9.772 1.00 10.02 85 THR A CA 1
ATOM 690 C C . THR A 1 88 ? 18.829 -7.071 10.232 1.00 9.54 85 THR A C 1
ATOM 691 O O . THR A 1 88 ? 18.075 -7.177 11.214 1.00 10.73 85 THR A O 1
ATOM 695 N N . VAL A 1 89 ? 19.048 -5.935 9.575 1.00 9.14 86 VAL A N 1
ATOM 696 C CA . VAL A 1 89 ? 18.329 -4.726 9.851 1.00 9.38 86 VAL A CA 1
ATOM 697 C C . VAL A 1 89 ? 17.541 -4.306 8.626 1.00 9.15 86 VAL A C 1
ATOM 698 O O . VAL A 1 89 ? 18.098 -4.297 7.531 1.00 9.95 86 VAL A O 1
ATOM 702 N N . THR A 1 90 ? 16.272 -3.991 8.832 1.00 9.69 87 THR A N 1
ATOM 703 C CA . THR A 1 90 ? 15.289 -3.827 7.760 1.00 9.98 87 THR A CA 1
ATOM 704 C C . THR A 1 90 ? 14.472 -2.570 7.962 1.00 9.29 87 THR A C 1
ATOM 705 O O . THR A 1 90 ? 14.009 -2.312 9.070 1.00 10.07 87 THR A O 1
ATOM 709 N N . VAL A 1 91 ? 14.242 -1.802 6.910 1.00 9.26 88 VAL A N 1
ATOM 710 C CA . VAL A 1 91 ? 13.340 -0.657 6.985 1.00 9.89 88 VAL A CA 1
ATOM 711 C C . VAL A 1 91 ? 11.913 -1.138 7.229 1.00 10.86 88 VAL A C 1
ATOM 712 O O . VAL A 1 91 ? 11.350 -1.901 6.417 1.00 12.05 88 VAL A O 1
ATOM 716 N N A ASP A 1 92 ? 11.328 -0.718 8.346 0.65 10.35 89 ASP A N 1
ATOM 717 N N B ASP A 1 92 ? 11.308 -0.678 8.318 0.35 11.49 89 ASP A N 1
ATOM 718 C CA A ASP A 1 92 ? 9.971 -1.099 8.723 0.65 12.28 89 ASP A CA 1
ATOM 719 C CA B ASP A 1 92 ? 9.980 -1.129 8.712 0.35 12.90 89 ASP A CA 1
ATOM 720 C C A ASP A 1 92 ? 8.943 -0.094 8.213 0.65 12.64 89 ASP A C 1
ATOM 721 C C B ASP A 1 92 ? 8.882 -0.111 8.384 0.35 12.90 89 ASP A C 1
ATOM 722 O O A ASP A 1 92 ? 7.952 -0.473 7.585 0.65 13.28 89 ASP A O 1
ATOM 723 O O B ASP A 1 92 ? 7.762 -0.512 8.087 0.35 13.15 89 ASP A O 1
ATOM 732 N N . ARG A 1 93 ? 9.202 1.184 8.463 1.00 12.70 90 ARG A N 1
ATOM 733 C CA . ARG A 1 93 ? 8.320 2.238 8.011 1.00 14.38 90 ARG A CA 1
ATOM 734 C C . ARG A 1 93 ? 9.024 3.573 7.969 1.00 14.64 90 ARG A C 1
ATOM 735 O O . ARG A 1 93 ? 10.074 3.743 8.564 1.00 13.21 90 ARG A O 1
ATOM 743 N N . VAL A 1 94 ? 8.444 4.499 7.195 1.00 16.54 91 VAL A N 1
ATOM 744 C CA . VAL A 1 94 ? 8.882 5.880 7.155 1.00 19.23 91 VAL A CA 1
ATOM 745 C C . VAL A 1 94 ? 7.780 6.819 7.700 1.00 21.55 91 VAL A C 1
ATOM 746 O O . VAL A 1 94 ? 6.592 6.612 7.426 1.00 24.60 91 VAL A O 1
ATOM 750 N N . GLU A 1 95 ? 8.150 7.793 8.520 1.00 23.91 92 GLU A N 1
ATOM 751 C CA . GLU A 1 95 ? 7.177 8.836 8.890 1.00 25.73 92 GLU A CA 1
ATOM 752 C C . GLU A 1 95 ? 7.842 10.165 9.157 1.00 24.44 92 GLU A C 1
ATOM 753 O O . GLU A 1 95 ? 8.712 10.298 10.034 1.00 25.32 92 GLU A O 1
ATOM 759 N N . GLY A 1 96 ? 7.351 11.154 8.434 1.00 24.16 93 GLY A N 1
ATOM 760 C CA . GLY A 1 96 ? 7.970 12.446 8.362 1.00 22.84 93 GLY A CA 1
ATOM 761 C C . GLY A 1 96 ? 9.409 12.294 7.914 1.00 20.66 93 GLY A C 1
ATOM 762 O O . GLY A 1 96 ? 9.702 11.699 6.881 1.00 21.33 93 GLY A O 1
ATOM 763 N N . ASN A 1 97 ? 10.313 12.836 8.722 1.00 18.12 94 ASN A N 1
ATOM 764 C CA . ASN A 1 97 ? 11.757 12.760 8.462 1.00 16.87 94 ASN A CA 1
ATOM 765 C C . ASN A 1 97 ? 12.397 11.625 9.235 1.00 15.83 94 ASN A C 1
ATOM 766 O O . ASN A 1 97 ? 13.602 11.624 9.455 1.00 15.69 94 ASN A O 1
ATOM 771 N N . ARG A 1 98 ? 11.590 10.630 9.608 1.00 15.96 95 ARG A N 1
ATOM 772 C CA . ARG A 1 98 ? 12.104 9.505 10.371 1.00 15.72 95 ARG A CA 1
ATOM 773 C C . ARG A 1 98 ? 11.888 8.159 9.697 1.00 14.58 95 ARG A C 1
ATOM 774 O O . ARG A 1 98 ? 10.943 7.966 8.946 1.00 15.34 95 ARG A O 1
ATOM 782 N N . VAL A 1 99 ? 12.789 7.240 10.007 1.00 12.94 96 VAL A N 1
ATOM 783 C CA . VAL A 1 99 ? 12.760 5.889 9.507 1.00 11.37 96 VAL A CA 1
ATOM 784 C C . VAL A 1 99 ? 12.816 4.974 10.724 1.00 10.84 96 VAL A C 1
ATOM 785 O O . VAL A 1 99 ? 13.673 5.148 11.601 1.00 11.62 96 VAL A O 1
ATOM 789 N N . VAL A 1 100 ? 11.911 4.003 10.782 1.00 10.54 97 VAL A N 1
ATOM 790 C CA . VAL A 1 100 ? 11.968 2.978 11.831 1.00 10.81 97 VAL A CA 1
ATOM 791 C C . VAL A 1 100 ? 12.464 1.678 11.165 1.00 9.95 97 VAL A C 1
ATOM 792 O O . VAL A 1 100 ? 11.936 1.275 10.115 1.00 10.94 97 VAL A O 1
ATOM 796 N N . LEU A 1 101 ? 13.491 1.087 11.749 1.00 9.39 98 LEU A N 1
ATOM 797 C CA . LEU A 1 101 ? 14.086 -0.145 11.299 1.00 9.47 98 LEU A CA 1
ATOM 798 C C . LEU A 1 101 ? 13.941 -1.220 12.351 1.00 9.34 98 LEU A C 1
ATOM 799 O O . LEU A 1 101 ? 14.048 -0.935 13.548 1.00 10.48 98 LEU A O 1
ATOM 804 N N . SER A 1 102 ? 13.701 -2.451 11.912 1.00 9.04 99 SER A N 1
ATOM 805 C CA . SER A 1 102 ? 13.693 -3.589 12.786 1.00 9.18 99 SER A CA 1
ATOM 806 C C . SER A 1 102 ? 15.014 -4.351 12.671 1.00 9.19 99 SER A C 1
ATOM 807 O O . SER A 1 102 ? 15.751 -4.194 11.706 1.00 10.63 99 SER A O 1
ATOM 818 N N . LYS A 1 104 ? 16.978 -8.263 13.702 1.00 9.04 101 LYS A N 1
ATOM 819 C CA . LYS A 1 104 ? 17.036 -9.605 14.217 1.00 9.43 101 LYS A CA 1
ATOM 820 C C . LYS A 1 104 ? 18.473 -10.060 14.190 1.00 9.45 101 LYS A C 1
ATOM 821 O O . LYS A 1 104 ? 19.183 -9.824 13.223 1.00 11.18 101 LYS A O 1
ATOM 827 N N . ALA A 1 105 ? 18.887 -10.692 15.266 1.00 8.69 102 ALA A N 1
ATOM 828 C CA . ALA A 1 105 ? 20.216 -11.256 15.436 1.00 9.91 102 ALA A CA 1
ATOM 829 C C . ALA A 1 105 ? 20.066 -12.736 15.677 1.00 10.13 102 ALA A C 1
ATOM 830 O O . ALA A 1 105 ? 19.347 -13.166 16.574 1.00 10.12 102 ALA A O 1
ATOM 832 N N A ASP A 1 106 ? 20.719 -13.556 14.860 0.44 10.78 103 ASP A N 1
ATOM 833 N N B ASP A 1 106 ? 20.796 -13.521 14.889 0.56 10.67 103 ASP A N 1
ATOM 834 C CA A ASP A 1 106 ? 20.671 -14.997 15.059 0.44 11.55 103 ASP A CA 1
ATOM 835 C CA B ASP A 1 106 ? 20.705 -14.968 14.904 0.56 11.46 103 ASP A CA 1
ATOM 836 C C A ASP A 1 106 ? 22.000 -15.620 14.736 0.44 12.16 103 ASP A C 1
ATOM 837 C C B ASP A 1 106 ? 22.105 -15.550 14.863 0.56 11.93 103 ASP A C 1
ATOM 838 O O A ASP A 1 106 ? 22.776 -15.108 13.940 0.44 11.79 103 ASP A O 1
ATOM 839 O O B ASP A 1 106 ? 23.057 -14.934 14.391 0.56 11.45 103 ASP A O 1
ATOM 848 N N . ASP A 1 107 ? 22.240 -16.754 15.360 1.00 13.61 104 ASP A N 1
ATOM 849 C CA . ASP A 1 107 ? 23.454 -17.488 15.168 1.00 16.07 104 ASP A CA 1
ATOM 850 C C . ASP A 1 107 ? 23.065 -18.855 14.699 1.00 17.83 104 ASP A C 1
ATOM 851 O O . ASP A 1 107 ? 21.888 -19.120 14.446 1.00 15.92 104 ASP A O 1
ATOM 856 N N . PRO A 1 108 ? 24.046 -19.737 14.537 1.00 20.92 105 PRO A N 1
ATOM 857 C CA . PRO A 1 108 ? 23.735 -21.063 14.017 1.00 20.95 105 PRO A CA 1
ATOM 858 C C . PRO A 1 108 ? 22.687 -21.846 14.821 1.00 19.16 105 PRO A C 1
ATOM 859 O O . PRO A 1 108 ? 22.060 -22.784 14.304 1.00 19.90 105 PRO A O 1
ATOM 863 N N . HIS A 1 109 ? 22.519 -21.492 16.086 1.00 16.42 106 HIS A N 1
ATOM 864 C CA . HIS A 1 109 ? 21.608 -22.200 16.945 1.00 15.07 106 HIS A CA 1
ATOM 865 C C . HIS A 1 109 ? 20.240 -21.573 17.031 1.00 14.39 106 HIS A C 1
ATOM 866 O O . HIS A 1 109 ? 19.365 -22.159 17.599 1.00 16.45 106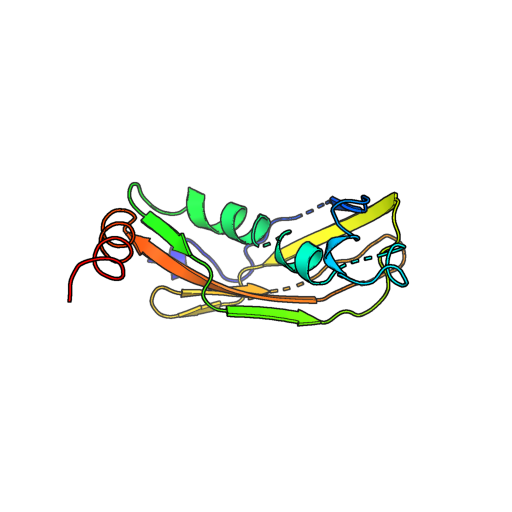 HIS A O 1
ATOM 873 N N . GLY A 1 110 ? 20.042 -20.417 16.432 1.00 12.88 107 GLY A N 1
ATOM 874 C CA . GLY A 1 110 ? 18.761 -19.731 16.428 1.00 12.07 107 GLY A CA 1
ATOM 875 C C . GLY A 1 110 ? 18.869 -18.259 16.818 1.00 10.93 107 GLY A C 1
ATOM 876 O O . GLY A 1 110 ? 19.948 -17.700 16.923 1.00 11.66 107 GLY A O 1
ATOM 877 N N . PRO A 1 111 ? 17.722 -17.615 17.034 1.00 11.58 108 PRO A N 1
ATOM 878 C CA . PRO A 1 111 ? 17.687 -16.194 17.367 1.00 11.51 108 PRO A CA 1
ATOM 879 C C . PRO A 1 111 ? 18.296 -15.904 18.735 1.00 10.71 108 PRO A C 1
ATOM 880 O O . PRO A 1 111 ? 18.062 -16.670 19.683 1.00 10.68 108 PRO A O 1
ATOM 884 N N . VAL A 1 112 ? 19.031 -14.804 18.826 1.00 9.28 109 VAL A N 1
ATOM 885 C CA . VAL A 1 112 ? 19.601 -14.376 20.080 1.00 9.40 109 VAL A CA 1
ATOM 886 C C . VAL A 1 112 ? 19.054 -13.022 20.557 1.00 7.93 109 VAL A C 1
ATOM 887 O O . VAL A 1 112 ? 19.086 -12.743 21.756 1.00 8.82 109 VAL A O 1
ATOM 891 N N . ALA A 1 113 ? 18.598 -12.165 19.648 1.00 8.43 110 ALA A N 1
ATOM 892 C CA . ALA A 1 113 ? 18.055 -10.858 20.029 1.00 7.80 110 ALA A CA 1
ATOM 893 C C . ALA A 1 113 ? 17.213 -10.311 18.899 1.00 7.81 110 ALA A C 1
ATOM 894 O O . ALA A 1 113 ? 17.365 -10.700 17.722 1.00 9.00 110 ALA A O 1
ATOM 896 N N . THR A 1 114 ? 16.319 -9.386 19.232 1.00 7.55 111 THR A N 1
ATOM 897 C CA . THR A 1 114 ? 15.573 -8.588 18.278 1.00 8.01 111 THR A CA 1
ATOM 898 C C . THR A 1 114 ? 15.648 -7.131 18.709 1.00 7.61 111 THR A C 1
ATOM 899 O O . THR A 1 114 ? 16.028 -6.833 19.856 1.00 8.21 111 THR A O 1
ATOM 903 N N . GLY A 1 115 ? 15.298 -6.216 17.828 1.00 8.08 112 GLY A N 1
ATOM 904 C CA . GLY A 1 115 ? 15.345 -4.825 18.162 1.00 8.10 112 GLY A CA 1
ATOM 905 C C . GLY A 1 115 ? 14.630 -3.921 17.221 1.00 8.35 112 GLY A C 1
ATOM 906 O O . GLY A 1 115 ? 14.127 -4.377 16.177 1.00 8.49 112 GLY A O 1
ATOM 907 N N . LEU A 1 116 ? 14.610 -2.636 17.551 1.00 7.80 113 LEU A N 1
ATOM 908 C CA . LEU A 1 116 ? 14.163 -1.635 16.629 1.00 9.49 113 LEU A CA 1
ATOM 909 C C . LEU A 1 116 ? 14.950 -0.359 16.882 1.00 9.19 113 LEU A C 1
ATOM 910 O O . LEU A 1 116 ? 15.443 -0.111 17.989 1.00 10.09 113 LEU A O 1
ATOM 915 N N . GLN A 1 117 ? 15.012 0.481 15.852 1.00 8.81 114 GLN A N 1
ATOM 916 C CA . GLN A 1 117 ? 15.664 1.772 15.955 1.00 8.17 114 GLN A CA 1
ATOM 917 C C . GLN A 1 117 ? 14.934 2.784 15.086 1.00 8.34 114 GLN A C 1
ATOM 918 O O . GLN A 1 117 ? 14.635 2.500 13.914 1.00 9.83 114 GLN A O 1
ATOM 924 N N . GLU A 1 118 ? 14.634 3.949 15.639 1.00 8.30 115 GLU A N 1
ATOM 925 C CA . GLU A 1 118 ? 14.090 5.060 14.907 1.00 8.39 115 GLU A CA 1
ATOM 926 C C . GLU A 1 118 ? 15.214 6.055 14.707 1.00 8.72 115 GLU A C 1
ATOM 927 O O . GLU A 1 118 ? 15.870 6.430 15.677 1.00 9.59 115 GLU A O 1
ATOM 933 N N . ARG A 1 119 ? 15.410 6.480 13.464 1.00 9.64 116 ARG A N 1
ATOM 934 C CA . ARG A 1 119 ? 16.444 7.476 13.143 1.00 10.41 116 ARG A CA 1
ATOM 935 C C . ARG A 1 119 ? 15.784 8.663 12.424 1.00 11.66 116 ARG A C 1
ATOM 936 O O . ARG A 1 119 ? 14.772 8.495 11.725 1.00 13.72 116 ARG A O 1
ATOM 944 N N . VAL A 1 120 ? 16.357 9.837 12.621 1.00 10.79 117 VAL A N 1
ATOM 945 C CA . VAL A 1 120 ? 15.891 11.072 12.013 1.00 11.27 117 VAL A CA 1
ATOM 946 C C . VAL A 1 120 ? 16.933 11.575 11.023 1.00 10.51 117 VAL A C 1
ATOM 947 O O . VAL A 1 120 ? 18.126 11.478 11.261 1.00 11.39 117 VAL A O 1
ATOM 951 N N . VAL A 1 121 ? 16.466 12.104 9.888 1.00 11.39 118 VAL A N 1
ATOM 952 C CA . VAL A 1 121 ? 17.353 12.719 8.937 1.00 11.42 118 VAL A CA 1
ATOM 953 C C . VAL A 1 121 ? 17.550 14.178 9.290 1.00 11.93 118 VAL A C 1
ATOM 954 O O . VAL A 1 121 ? 16.563 14.910 9.515 1.00 13.89 118 VAL A O 1
ATOM 958 N N . VAL A 1 122 ? 18.815 14.594 9.398 1.00 11.54 119 VAL A N 1
ATOM 959 C CA . VAL A 1 122 ? 19.148 15.937 9.818 1.00 12.76 119 VAL A CA 1
ATOM 960 C C . VAL A 1 122 ? 20.140 16.536 8.825 1.00 11.27 119 VAL A C 1
ATOM 961 O O . VAL A 1 122 ? 20.897 15.816 8.192 1.00 12.75 119 VAL A O 1
ATOM 965 N N . SER A 1 123 ? 20.143 17.866 8.764 1.00 12.07 120 SER A N 1
ATOM 966 C CA . SER A 1 123 ? 21.206 18.637 8.163 1.00 13.18 120 SER A CA 1
ATOM 967 C C . SER A 1 123 ? 22.409 18.654 9.099 1.00 13.19 120 SER A C 1
ATOM 968 O O . SER A 1 123 ? 22.267 18.972 10.281 1.00 13.70 120 SER A O 1
ATOM 971 N N . THR A 1 124 ? 23.581 18.299 8.599 1.00 13.54 121 THR A N 1
ATOM 972 C CA . THR A 1 124 ? 24.801 18.301 9.409 1.00 14.70 121 THR A CA 1
ATOM 973 C C . THR A 1 124 ? 25.055 19.729 9.921 1.00 15.01 121 THR A C 1
ATOM 974 O O . THR A 1 124 ? 25.495 19.916 11.049 1.00 15.02 121 THR A O 1
ATOM 978 N N . ASP A 1 125 ? 24.798 20.740 9.081 1.00 14.05 122 ASP A N 1
ATOM 979 C CA . ASP A 1 125 ? 24.993 22.125 9.541 1.00 15.20 122 ASP A CA 1
ATOM 980 C C . ASP A 1 125 ? 24.094 22.487 10.719 1.00 13.84 122 ASP A C 1
ATOM 981 O O . ASP A 1 125 ? 24.535 23.053 11.713 1.00 15.63 122 ASP A O 1
ATOM 986 N N . LEU A 1 126 ? 22.814 22.131 10.597 1.00 13.68 123 LEU A N 1
ATOM 987 C CA . LEU A 1 126 ? 21.887 22.432 11.663 1.00 13.64 123 LEU A CA 1
ATOM 988 C C . LEU A 1 126 ? 22.190 21.623 12.916 1.00 12.20 123 LEU A C 1
ATOM 989 O O . LEU A 1 126 ? 22.029 22.142 14.024 1.00 13.39 123 LEU A O 1
ATOM 994 N N . LEU A 1 127 ? 22.651 20.390 12.759 1.00 11.67 124 LEU A N 1
ATOM 995 C CA . LEU A 1 127 ? 23.047 19.560 13.896 1.00 11.12 124 LEU A CA 1
ATOM 996 C C . LEU A 1 127 ? 24.212 20.226 14.653 1.00 11.57 124 LEU A C 1
ATOM 997 O O . LEU A 1 127 ? 24.195 20.339 15.876 1.00 12.35 124 LEU A O 1
ATOM 1002 N N A GLU A 1 128 ? 25.205 20.694 13.906 0.63 11.57 125 GLU A N 1
ATOM 1003 N N B GLU A 1 128 ? 25.221 20.677 13.915 0.37 12.47 125 GLU A N 1
ATOM 1004 C CA A GLU A 1 128 ? 26.372 21.355 14.495 0.63 11.78 125 GLU A CA 1
ATOM 1005 C CA B GLU A 1 128 ? 26.368 21.347 14.527 0.37 13.12 125 GLU A CA 1
ATOM 1006 C C A GLU A 1 128 ? 25.940 22.574 15.279 0.63 12.01 125 GLU A C 1
ATOM 1007 C C B GLU A 1 128 ? 25.920 22.564 15.305 0.37 12.68 125 GLU A C 1
ATOM 1008 O O A GLU A 1 128 ? 26.432 22.810 16.382 0.63 12.34 125 GLU A O 1
ATOM 1009 O O B GLU A 1 128 ? 26.384 22.795 16.422 0.37 12.86 125 GLU A O 1
ATOM 1020 N N . LYS A 1 129 ? 24.994 23.324 14.731 1.00 11.34 126 LYS A N 1
ATOM 1021 C CA . LYS A 1 129 ? 24.481 24.507 15.408 1.00 12.44 126 LYS A CA 1
ATOM 1022 C C . LYS A 1 129 ? 23.686 24.150 16.663 1.00 11.55 126 LYS A C 1
ATOM 1023 O O . LYS A 1 129 ? 23.781 24.841 17.674 1.00 11.74 126 LYS A O 1
ATOM 1029 N N A ARG A 1 130 ? 22.919 23.068 16.627 0.63 11.21 127 ARG A N 1
ATOM 1030 N N B ARG A 1 130 ? 22.918 23.068 16.649 0.37 11.48 127 ARG A N 1
ATOM 1031 C CA A ARG A 1 130 ? 22.188 22.633 17.813 0.63 11.78 127 ARG A CA 1
ATOM 1032 C CA B ARG A 1 130 ? 22.172 22.692 17.853 0.37 11.62 127 ARG A CA 1
ATOM 1033 C C A ARG A 1 130 ? 23.154 22.386 18.959 0.63 10.75 127 ARG A C 1
ATOM 1034 C C B ARG A 1 130 ? 23.094 22.278 19.000 0.37 10.84 127 ARG A C 1
ATOM 1035 O O A ARG A 1 130 ? 22.928 22.851 20.080 0.63 11.32 127 ARG A O 1
ATOM 1036 O O B ARG A 1 130 ? 22.778 22.516 20.166 0.37 9.35 127 ARG A O 1
ATOM 1051 N N . VAL A 1 131 ? 24.206 21.627 18.689 1.00 11.12 128 VAL A N 1
ATOM 1052 C CA . VAL A 1 131 ? 25.197 21.277 19.698 1.00 11.26 128 VAL A CA 1
ATOM 1053 C C . VAL A 1 131 ? 25.853 22.540 20.220 1.00 10.80 128 VAL A C 1
ATOM 1054 O O . VAL A 1 131 ? 26.045 22.710 21.415 1.00 12.88 128 VAL A O 1
ATOM 1058 N N . TRP A 1 132 ? 26.224 23.442 19.325 1.00 10.05 129 TRP A N 1
ATOM 1059 C CA . TRP A 1 132 ? 26.853 24.707 19.714 1.00 10.07 129 TRP A CA 1
ATOM 1060 C C . TRP A 1 132 ? 25.945 25.496 20.641 1.00 10.57 129 TRP A C 1
ATOM 1061 O O . TRP A 1 132 ? 26.378 25.989 21.683 1.00 11.44 129 TRP A O 1
ATOM 1072 N N A GLU A 1 133 ? 24.684 25.659 20.252 0.58 10.14 130 GLU A N 1
ATOM 1073 N N B GLU A 1 133 ? 24.667 25.588 20.288 0.42 11.03 130 GLU A N 1
ATOM 1074 C CA A GLU A 1 133 ? 23.755 26.478 21.028 0.58 9.93 130 GLU A CA 1
ATOM 1075 C CA B GLU A 1 133 ? 23.735 26.421 21.034 0.42 11.41 130 GLU A CA 1
ATOM 1076 C C A GLU A 1 133 ? 23.521 25.871 22.419 0.58 10.12 130 GLU A C 1
ATOM 1077 C C B GLU A 1 133 ? 23.298 25.781 22.363 0.42 10.98 130 GLU A C 1
ATOM 1078 O O A GLU A 1 133 ? 23.492 26.573 23.448 0.58 9.52 130 GLU A O 1
ATOM 1079 O O B GLU A 1 133 ? 22.917 26.485 23.304 0.42 10.50 130 GLU A O 1
ATOM 1090 N N A ARG A 1 134 ? 23.311 24.560 22.468 0.58 9.94 131 ARG A N 1
ATOM 1091 N N B ARG A 1 134 ? 23.361 24.458 22.475 0.42 10.08 131 ARG A N 1
ATOM 1092 C CA A ARG A 1 134 ? 22.995 23.902 23.722 0.58 10.41 131 ARG A CA 1
ATOM 1093 C CA B ARG A 1 134 ? 22.978 23.818 23.726 0.42 9.68 131 ARG A CA 1
ATOM 1094 C C A ARG A 1 134 ? 24.046 24.234 24.768 0.58 10.21 131 ARG A C 1
ATOM 1095 C C B ARG A 1 134 ? 24.051 24.038 24.789 0.42 9.85 131 ARG A C 1
ATOM 1096 O O A ARG A 1 134 ? 23.717 24.595 25.911 0.58 11.02 131 ARG A O 1
ATOM 1097 O O B ARG A 1 134 ? 23.739 24.102 25.990 0.42 10.13 131 ARG A O 1
ATOM 1112 N N . PHE A 1 135 ? 25.305 24.150 24.354 1.00 10.05 132 PHE A N 1
ATOM 1113 C CA . PHE A 1 135 ? 26.439 24.300 25.279 1.00 11.60 132 PHE A CA 1
ATOM 1114 C C . PHE A 1 135 ? 27.018 25.692 25.355 1.00 12.97 132 PHE A C 1
ATOM 1115 O O . PHE A 1 135 ? 28.038 25.897 26.009 1.00 16.35 132 PHE A O 1
ATOM 1123 N N . GLY A 1 136 ? 26.302 26.661 24.821 1.00 14.93 133 GLY A N 1
ATOM 1124 C CA . GLY A 1 136 ? 26.696 28.047 24.889 1.00 17.53 133 GLY A CA 1
ATOM 1125 C C . GLY A 1 136 ? 26.167 28.735 26.120 1.00 21.05 133 GLY A C 1
ATOM 1126 O O . GLY A 1 136 ? 25.729 28.096 27.083 1.00 23.18 133 GLY A O 1
ATOM 1127 N N . GLY A 1 137 ? 26.266 30.062 26.088 1.00 23.93 134 GLY A N 1
ATOM 1128 C CA . GLY A 1 137 ? 26.113 30.898 27.264 1.00 27.13 134 GLY A CA 1
ATOM 1129 C C . GLY A 1 137 ? 24.659 31.145 27.569 1.00 29.44 134 GLY A C 1
ATOM 1130 O O . GLY A 1 137 ? 23.826 31.241 26.657 1.00 31.67 134 GLY A O 1
ATOM 1131 N N . ARG A 1 138 ? 24.353 31.241 28.860 1.00 31.93 135 ARG A N 1
ATOM 1132 C CA . ARG A 1 138 ? 22.999 31.552 29.296 1.00 33.60 135 ARG A CA 1
ATOM 1133 C C . ARG A 1 138 ? 22.722 33.049 29.052 1.00 33.53 135 ARG A C 1
ATOM 1134 O O . ARG A 1 138 ? 21.565 33.485 29.013 1.00 33.91 135 ARG A O 1
#

Secondary structure (DSSP, 8-state):
-HHHHS-TT-EE--EE--GGGTGGG--GGGTT--HHHHHH--HHHHHHHGGGSPTTEEEEEEEEEEEE-S---TT-EEEE-EEEEEEETTEEEE--EEETTEEEEEEEEEEEEEEHHHHHHHHHHHTS--

Nearest PDB structures (foldseek):
  3qoo-assembly1_A-2  TM=1.008E+00  e=1.627E-24  Thermanaerovibrio acidaminovorans DSM 6589
  3p3f-assembly1_A  TM=8.856E-01  e=1.110E-08  Streptantibioticus cattleyicolor
  3p3i-assembly2_D  TM=9.018E-01  e=2.267E-08  Streptantibioticus cattleyicolor
  2q78-assembly5_D  TM=8.711E-01  e=3.871E-08  Thermotoga maritima MSB8
  7qv0-assembly1_A-2  TM=7.870E-01  e=9.775E-06  Candidatus Scalindua brodae

Foldseek 3Di:
DCCVLAPFFDKDKKDAAAQVLQVVCVDPVRSFFDPVSVVVVCVRVQVSPAVSDDPQKGKAWDDKDKDFDAGQGHGFIKMDMKTFHDDDDQKTKIWFIATPVGTGMIMMIIIGMDGPVVVVVVVVVVPDDD

Radius of gyration: 16.8 Å; Cα contacts (8 Å, |Δi|>4): 244; chains: 1; bounding box: 28×54×38 Å

InterPro domains:
  IPR025540 Fluoroacetyl-CoA thioesterase [PTHR36934] (8-128)
  IPR029069 HotDog domain superfamily [SSF54637] (4-130)
  IPR054485 Fluoroacetyl-CoA-specific thioesterase-like domain [PF22636] (19-121)

B-factor: mean 16.32, std 8.49, range [6.42, 105.37]

Sequence (130 aa):
DFNELFPVGTYRRRVKKVSVVSDTVTNRSKALEEFSTAAFLETTQLAVEILDHKLPEGFVSVGVVRSEVHNNLAPAVLGDDVTFTVTVDDRVEGNRVVLSKADDDPHGPVATGLQERVVVSTDLLEEKRRVWEERRFGGR

Solvent-accessible surface area: 8400 Å² total

Organism: Thermanaerovibrio acidaminovorans (strain ATCC 49978 / DSM 6589 / Su883) (NCBI:txid525903)

CATH classification: 3.10.129.10